Protein AF-A0A1H6HBR8-F1 (afdb_monomer_lite)

Organism: Magnetospirillum fulvum (NCBI:txid1082)

Foldseek 3Di:
DDDDDDDPPPPPDPPPPCQPPLQWDDLDPPDIDGNPPDDPVVSVVVVVVSVVVVVVVVVVVVVVVVVVVVVVVVVVVLQVVQVVCVVVVHWDWDWDWDADPVGIDIAIDIPDVVSVVVDDPDPDVVNVVVVVVVVVVVVVVVVVVCVVVVD

Structure (mmCIF, N/CA/C/O backbone):
data_AF-A0A1H6HBR8-F1
#
_entry.id   AF-A0A1H6HBR8-F1
#
loop_
_atom_site.group_PDB
_atom_site.id
_atom_site.type_symbol
_atom_site.label_atom_id
_atom_site.label_alt_id
_atom_site.label_comp_id
_atom_site.label_asym_id
_atom_site.label_entity_id
_atom_site.label_seq_id
_atom_site.pdbx_PDB_ins_code
_atom_site.Cartn_x
_atom_site.Cartn_y
_atom_site.Cartn_z
_atom_site.occupancy
_atom_site.B_iso_or_equiv
_atom_site.auth_seq_id
_atom_site.auth_comp_id
_atom_site.auth_asym_id
_atom_site.auth_atom_id
_atom_site.pdbx_PDB_model_num
ATOM 1 N N . MET A 1 1 ? 19.773 25.026 75.013 1.00 42.34 1 MET A N 1
ATOM 2 C CA . MET A 1 1 ? 18.355 25.314 74.715 1.00 42.34 1 MET A CA 1
ATOM 3 C C . MET A 1 1 ? 18.250 25.465 73.211 1.00 42.34 1 MET A C 1
ATOM 5 O O . MET A 1 1 ? 18.780 26.422 72.671 1.00 42.34 1 MET A O 1
ATOM 9 N N . THR A 1 2 ? 17.748 24.429 72.545 1.00 41.69 2 THR A N 1
ATOM 10 C CA . THR A 1 2 ? 17.746 24.243 71.087 1.00 41.69 2 THR A CA 1
ATOM 11 C C . THR A 1 2 ? 16.370 24.572 70.521 1.00 41.69 2 THR A C 1
ATOM 13 O O . THR A 1 2 ? 15.406 23.877 70.830 1.00 41.69 2 THR A O 1
ATOM 16 N N . GLU A 1 3 ? 16.299 25.595 69.675 1.00 45.91 3 GLU A N 1
ATOM 17 C CA . GLU A 1 3 ? 15.205 25.799 68.727 1.00 45.91 3 GLU A CA 1
ATOM 18 C C . GLU A 1 3 ? 15.560 25.090 67.418 1.00 45.91 3 GLU A C 1
ATOM 20 O O . GLU A 1 3 ? 16.619 25.333 66.843 1.00 45.91 3 GLU A O 1
ATOM 25 N N . ASN A 1 4 ? 14.683 24.211 66.935 1.00 46.28 4 ASN A N 1
ATOM 26 C CA . ASN A 1 4 ? 14.671 23.833 65.527 1.00 46.28 4 ASN A CA 1
ATOM 27 C C . ASN A 1 4 ? 13.239 23.464 65.126 1.00 46.28 4 ASN A C 1
ATOM 29 O O . ASN A 1 4 ? 12.774 22.346 65.344 1.00 46.28 4 ASN A O 1
ATOM 33 N N . GLY A 1 5 ? 12.517 24.461 64.614 1.00 53.03 5 GLY A N 1
ATOM 34 C CA . GLY A 1 5 ? 11.187 24.305 64.041 1.00 53.03 5 GLY A CA 1
ATOM 35 C C . GLY A 1 5 ? 11.270 23.624 62.679 1.00 53.03 5 GLY A C 1
ATOM 36 O O . GLY A 1 5 ? 11.399 24.288 61.652 1.00 53.03 5 GLY A O 1
ATOM 37 N N . GLY A 1 6 ? 11.181 22.295 62.674 1.00 45.25 6 GLY A N 1
ATOM 38 C CA . GLY A 1 6 ? 10.948 21.505 61.470 1.00 45.25 6 GLY A CA 1
ATOM 39 C C . GLY A 1 6 ? 9.462 21.521 61.120 1.00 45.25 6 GLY A C 1
ATOM 40 O O . GLY A 1 6 ? 8.642 20.995 61.863 1.00 45.25 6 GLY A O 1
ATOM 41 N N . ARG A 1 7 ? 9.108 22.152 59.999 1.00 55.38 7 ARG A N 1
ATOM 42 C CA . ARG A 1 7 ? 7.755 22.121 59.429 1.00 55.38 7 ARG A CA 1
ATOM 43 C C . ARG A 1 7 ? 7.528 20.724 58.854 1.00 55.38 7 ARG A C 1
ATOM 45 O O . ARG A 1 7 ? 8.195 20.352 57.891 1.00 55.38 7 ARG A O 1
ATOM 52 N N . GLU A 1 8 ? 6.616 19.962 59.447 1.00 51.41 8 GLU A N 1
ATOM 53 C CA . GLU A 1 8 ? 6.174 18.679 58.904 1.00 51.41 8 GLU A CA 1
ATOM 54 C C . GLU A 1 8 ? 5.493 18.922 57.552 1.00 51.41 8 GLU A C 1
ATOM 56 O O . GLU A 1 8 ? 4.486 19.626 57.450 1.00 51.41 8 GLU A O 1
ATOM 61 N N . LEU A 1 9 ? 6.087 18.384 56.487 1.00 52.31 9 LEU A N 1
ATOM 62 C CA . LEU A 1 9 ? 5.467 18.339 55.171 1.00 52.31 9 LEU A CA 1
ATOM 63 C C . LEU A 1 9 ? 4.322 17.333 55.253 1.00 52.31 9 LEU A C 1
ATOM 65 O O . LEU A 1 9 ? 4.530 16.124 55.159 1.00 52.31 9 LEU A O 1
ATOM 69 N N . GLN A 1 10 ? 3.115 17.850 55.464 1.00 54.00 10 GLN A N 1
ATOM 70 C CA . GLN A 1 10 ? 1.886 17.085 55.356 1.00 54.00 10 GLN A CA 1
ATOM 71 C C . GLN A 1 10 ? 1.803 16.535 53.932 1.00 54.00 10 GLN A C 1
ATOM 73 O O . GLN A 1 10 ? 1.533 17.260 52.974 1.00 54.00 10 GLN A O 1
ATOM 78 N N . SER A 1 11 ? 2.135 15.252 53.798 1.00 49.25 11 SER A N 1
ATOM 79 C CA . SER A 1 11 ? 2.004 14.513 52.552 1.00 49.25 11 SER A CA 1
ATOM 80 C C . SER A 1 11 ? 0.518 14.452 52.237 1.00 49.25 11 SER A C 1
ATOM 82 O O . SER A 1 11 ? -0.242 13.782 52.930 1.00 49.25 11 SER A O 1
ATOM 84 N N . VAL A 1 12 ? 0.093 15.224 51.241 1.00 53.00 12 VAL A N 1
ATOM 85 C CA . VAL A 1 12 ? -1.252 15.122 50.685 1.00 53.00 12 VAL A CA 1
ATOM 86 C C . VAL A 1 12 ? -1.305 13.769 49.990 1.00 53.00 12 VAL A C 1
ATOM 88 O O . VAL A 1 12 ? -0.741 13.599 48.910 1.00 53.00 12 VAL A O 1
ATOM 91 N N . GLU A 1 13 ? -1.910 12.784 50.652 1.00 50.62 13 GLU A N 1
ATOM 92 C CA . GLU A 1 13 ? -2.279 11.527 50.014 1.00 50.62 13 GLU A CA 1
ATOM 93 C C . GLU A 1 13 ? -3.072 11.860 48.741 1.00 50.62 13 GLU A C 1
ATOM 95 O O . GLU A 1 13 ? -3.994 12.684 48.797 1.00 50.62 13 GLU A O 1
ATOM 100 N N . PRO A 1 14 ? -2.727 11.284 47.577 1.00 49.97 14 PRO A N 1
ATOM 101 C CA . PRO A 1 14 ? -3.565 11.441 46.407 1.00 49.97 14 PRO A CA 1
ATOM 102 C C . PRO A 1 14 ? -4.914 10.819 46.756 1.00 49.97 14 PRO A C 1
ATOM 104 O O . PRO A 1 14 ? -5.003 9.620 47.019 1.00 49.97 14 PRO A O 1
ATOM 107 N N . VAL A 1 15 ? -5.958 11.647 46.787 1.00 44.97 15 VAL A N 1
ATOM 108 C CA . VAL A 1 15 ? -7.340 11.176 46.818 1.00 44.97 15 VAL A CA 1
ATOM 109 C C . VAL A 1 15 ? -7.506 10.312 45.577 1.00 44.97 15 VAL A C 1
ATOM 111 O O . VAL A 1 15 ? -7.677 10.809 44.466 1.00 44.97 15 VAL A O 1
ATOM 114 N N . ALA A 1 16 ? -7.378 9.002 45.761 1.00 46.16 16 ALA A N 1
ATOM 115 C CA . ALA A 1 16 ? -7.800 8.025 44.789 1.00 46.16 16 ALA A CA 1
ATOM 116 C C . ALA A 1 16 ? -9.320 8.148 44.734 1.00 46.16 16 ALA A C 1
ATOM 118 O O . ALA A 1 16 ? -10.036 7.557 45.540 1.00 46.16 16 ALA A O 1
ATOM 119 N N . THR A 1 17 ? -9.812 8.986 43.825 1.00 48.44 17 THR A N 1
ATOM 120 C CA . THR A 1 17 ? -11.217 9.003 43.443 1.00 48.44 17 THR A CA 1
ATOM 121 C C . THR A 1 17 ? -11.482 7.639 42.822 1.00 48.44 17 THR A C 1
ATOM 123 O O . THR A 1 17 ? -11.174 7.388 41.659 1.00 48.44 17 THR A O 1
ATOM 126 N N . THR A 1 18 ? -11.942 6.704 43.646 1.00 53.31 18 THR A N 1
ATOM 127 C CA . THR A 1 18 ? -12.271 5.338 43.260 1.00 53.31 18 THR A CA 1
ATOM 128 C C . THR A 1 18 ? -13.531 5.376 42.408 1.00 53.31 18 THR A C 1
ATOM 130 O O . THR A 1 18 ? -14.643 5.149 42.879 1.00 53.31 18 THR A O 1
ATOM 133 N N . VAL A 1 19 ? -13.360 5.694 41.124 1.00 52.88 19 VAL A N 1
ATOM 134 C CA . VAL A 1 19 ? -14.398 5.462 40.122 1.00 52.88 19 VAL A CA 1
ATOM 135 C C . VAL A 1 19 ? -14.703 3.957 40.149 1.00 52.88 19 VAL A C 1
ATOM 137 O O . VAL A 1 19 ? -13.780 3.150 40.003 1.00 52.88 19 VAL A O 1
ATOM 140 N N . PRO A 1 20 ? -15.962 3.541 40.380 1.00 55.62 20 PRO A N 1
ATOM 141 C CA . PRO A 1 20 ? -16.329 2.131 40.374 1.00 55.62 20 PRO A CA 1
ATOM 142 C C . PRO A 1 20 ? -15.947 1.498 39.032 1.00 55.62 20 PRO A C 1
ATOM 144 O O . PRO A 1 20 ? -16.272 2.051 37.982 1.00 55.62 20 PRO A O 1
ATOM 147 N N . ALA A 1 21 ? -15.300 0.330 39.053 1.00 56.41 21 ALA A N 1
ATOM 148 C CA . ALA A 1 21 ? -14.774 -0.340 37.856 1.00 56.41 21 ALA A CA 1
ATOM 149 C C . ALA A 1 21 ? -15.824 -0.572 36.747 1.00 56.41 21 ALA A C 1
ATOM 151 O O . ALA A 1 21 ? -15.480 -0.654 35.573 1.00 56.41 21 ALA A O 1
ATOM 152 N N . GLU A 1 22 ? -17.116 -0.623 37.087 1.00 58.53 22 GLU A N 1
ATOM 153 C CA . GLU A 1 22 ? -18.208 -0.760 36.112 1.00 58.53 22 GLU A CA 1
ATOM 154 C C . GLU A 1 22 ? -18.443 0.492 35.246 1.00 58.53 22 GLU A C 1
ATOM 156 O O . GLU A 1 22 ? -19.025 0.394 34.154 1.00 58.53 22 GLU A O 1
ATOM 161 N N . ARG A 1 23 ? -17.982 1.658 35.718 1.00 57.41 23 ARG A N 1
ATOM 162 C CA . ARG A 1 23 ? -18.142 2.980 35.091 1.00 57.41 23 ARG A CA 1
ATOM 163 C C . ARG A 1 23 ? -16.825 3.599 34.623 1.00 57.41 23 ARG A C 1
ATOM 165 O O . ARG A 1 23 ? -16.825 4.740 34.184 1.00 57.41 23 ARG A O 1
ATOM 172 N N . ALA A 1 24 ? -15.732 2.846 34.655 1.00 59.06 24 ALA A N 1
ATOM 173 C CA . ALA A 1 24 ? -14.487 3.224 34.003 1.00 59.06 24 ALA A CA 1
ATOM 174 C C . ALA A 1 24 ? -14.378 2.481 32.664 1.00 59.06 24 ALA A C 1
ATOM 176 O O . ALA A 1 24 ? -14.486 1.254 32.621 1.00 59.06 24 ALA A O 1
ATOM 177 N N . LEU A 1 25 ? -14.177 3.209 31.564 1.00 70.31 25 LEU A N 1
ATOM 178 C CA . LEU A 1 25 ? -13.840 2.616 30.269 1.00 70.31 25 LEU A CA 1
ATOM 179 C C . LEU A 1 25 ? -12.389 2.941 29.928 1.00 70.31 25 LEU A C 1
ATOM 181 O O . LEU A 1 25 ? -12.045 4.090 29.668 1.00 70.31 25 LEU A O 1
ATOM 185 N N . SER A 1 26 ? -11.536 1.925 29.913 1.00 67.69 26 SER A N 1
ATOM 186 C CA . SER A 1 26 ? -10.149 2.072 29.476 1.00 67.69 26 SER A CA 1
ATOM 187 C C . SER A 1 26 ? -10.093 2.259 27.960 1.00 67.69 26 SER A C 1
ATOM 189 O O . SER A 1 26 ? -10.495 1.366 27.215 1.00 67.69 26 SER A O 1
ATOM 191 N N . LEU A 1 27 ? -9.597 3.417 27.519 1.00 67.38 27 LEU A N 1
ATOM 192 C CA . LEU A 1 27 ? -9.400 3.759 26.106 1.00 67.38 27 LEU A CA 1
ATOM 193 C C . LEU A 1 27 ? -8.024 3.288 25.612 1.00 67.38 27 LEU A C 1
ATOM 195 O O . LEU A 1 27 ? -7.867 2.901 24.457 1.00 67.38 27 LEU A O 1
ATOM 199 N N . THR A 1 28 ? -7.018 3.305 26.496 1.00 62.34 28 THR A N 1
ATOM 200 C CA . THR A 1 28 ? -5.662 2.786 26.252 1.00 62.34 28 THR A CA 1
ATOM 201 C C . THR A 1 28 ? -5.066 2.195 27.539 1.00 62.34 28 THR A C 1
ATOM 203 O O . THR A 1 28 ? -5.736 2.130 28.568 1.00 62.34 28 THR A O 1
ATOM 206 N N . GLN A 1 29 ? -3.796 1.769 27.506 1.00 62.19 29 GLN A N 1
ATOM 207 C CA . GLN A 1 29 ? -3.095 1.176 28.654 1.00 62.19 29 GLN A CA 1
ATOM 208 C C . GLN A 1 29 ? -2.911 2.148 29.839 1.00 62.19 29 GLN A C 1
ATOM 210 O O . GLN A 1 29 ? -2.683 1.694 30.958 1.00 62.19 29 GLN A O 1
ATOM 215 N N . THR A 1 30 ? -3.050 3.459 29.608 1.00 62.44 30 THR A N 1
ATOM 216 C CA . THR A 1 30 ? -2.845 4.507 30.627 1.00 62.44 30 THR A CA 1
ATOM 217 C C . THR A 1 30 ? -4.016 5.488 30.726 1.00 62.44 30 THR A C 1
ATOM 219 O O . THR A 1 30 ? -4.013 6.337 31.610 1.00 62.44 30 THR A O 1
ATOM 222 N N . ASP A 1 31 ? -5.014 5.390 29.843 1.00 71.81 31 ASP A N 1
ATOM 223 C CA . ASP A 1 31 ? -6.079 6.389 29.728 1.00 71.81 31 ASP A CA 1
ATOM 224 C C . ASP A 1 31 ? -7.451 5.760 30.002 1.00 71.81 31 ASP A C 1
ATOM 226 O O . ASP A 1 31 ? -7.848 4.785 29.351 1.00 71.81 31 ASP A O 1
ATOM 230 N N . SER A 1 32 ? -8.161 6.297 30.994 1.00 67.75 32 SER A N 1
ATOM 231 C CA . SER A 1 32 ? -9.466 5.805 31.444 1.00 67.75 32 SER A CA 1
ATOM 232 C C . SER A 1 32 ? -10.502 6.916 31.383 1.00 67.75 32 SER A C 1
ATOM 234 O O . SER A 1 32 ? -10.343 7.955 32.022 1.00 67.75 32 SER A O 1
ATOM 236 N N . LEU A 1 33 ? -11.586 6.666 30.657 1.00 72.69 33 LEU A N 1
ATOM 237 C CA . LEU A 1 33 ? -12.738 7.546 30.612 1.00 72.69 33 LEU A CA 1
ATOM 238 C C . LEU A 1 33 ? -13.657 7.238 31.795 1.00 72.69 33 LEU A C 1
ATOM 240 O O . LEU A 1 33 ? -14.174 6.123 31.916 1.00 72.69 33 LEU A O 1
ATOM 244 N N . ASP A 1 34 ? -13.855 8.231 32.656 1.00 75.31 34 ASP A N 1
ATOM 245 C CA . ASP A 1 34 ? -14.869 8.179 33.702 1.00 75.31 34 ASP A CA 1
ATOM 246 C C . ASP A 1 34 ? -16.254 8.399 33.079 1.00 75.31 34 ASP A C 1
ATOM 248 O O . ASP A 1 34 ? -16.507 9.406 32.419 1.00 75.31 34 ASP A O 1
ATOM 252 N N . LEU A 1 35 ? -17.144 7.427 33.266 1.00 75.00 35 LEU A N 1
ATOM 253 C CA . LEU A 1 35 ? -18.527 7.465 32.796 1.00 75.00 35 LEU A CA 1
ATOM 254 C C . LEU A 1 35 ? -19.500 7.883 33.911 1.00 75.00 35 LEU A C 1
ATOM 256 O O . LEU A 1 35 ? -20.719 7.758 33.753 1.00 75.00 35 LEU A O 1
ATOM 260 N N . SER A 1 36 ? -18.991 8.342 35.059 1.00 69.88 36 SER A N 1
ATOM 261 C CA . SER A 1 36 ? -19.808 8.864 36.147 1.00 69.88 36 SER A CA 1
ATOM 262 C C . SER A 1 36 ? -20.557 10.131 35.691 1.00 69.88 36 SER A C 1
ATOM 264 O O . SER A 1 36 ? -19.973 11.121 35.266 1.00 69.88 36 SER A O 1
ATOM 266 N N . GLY A 1 37 ? -21.895 10.070 35.695 1.00 69.94 37 GLY A N 1
ATOM 267 C CA . GLY A 1 37 ? -22.771 11.154 35.220 1.00 69.94 37 GLY A CA 1
ATOM 268 C C . GLY A 1 37 ? -23.541 10.865 33.924 1.00 69.94 37 GLY A C 1
ATOM 269 O O . GLY A 1 37 ? -24.384 11.672 33.541 1.00 69.94 37 GLY A O 1
ATOM 270 N N . LEU A 1 38 ? -23.307 9.718 33.279 1.00 74.56 38 LEU A N 1
ATOM 271 C CA . LEU A 1 38 ? -24.060 9.268 32.102 1.00 74.56 38 LEU A CA 1
ATOM 272 C C . LEU A 1 38 ? -25.203 8.311 32.477 1.00 74.56 38 LEU A C 1
ATOM 274 O O . LEU A 1 38 ? -25.131 7.613 33.490 1.00 74.56 38 LEU A O 1
ATOM 278 N N . SER A 1 39 ? -26.255 8.265 31.652 1.00 78.56 39 SER A N 1
ATOM 279 C CA . SER A 1 39 ? -27.330 7.274 31.801 1.00 78.56 39 SER A CA 1
ATOM 280 C C . SER A 1 39 ? -26.855 5.875 31.391 1.00 78.56 39 SER A C 1
ATOM 282 O O . SER A 1 39 ? -25.945 5.731 30.572 1.00 78.56 39 SER A O 1
ATOM 284 N N . ASP A 1 40 ? -27.488 4.822 31.914 1.00 76.88 40 ASP A N 1
ATOM 285 C CA . ASP A 1 40 ? -27.102 3.435 31.602 1.00 76.88 40 ASP A CA 1
ATOM 286 C C . ASP A 1 40 ? -27.192 3.125 30.092 1.00 76.88 40 ASP A C 1
ATOM 288 O O . ASP A 1 40 ? -26.377 2.375 29.548 1.00 76.88 40 ASP A O 1
ATOM 292 N N . GLU A 1 41 ? -28.123 3.774 29.385 1.00 80.19 41 GLU A N 1
ATOM 293 C CA . GLU A 1 41 ? -28.242 3.701 27.926 1.00 80.19 41 GLU A CA 1
ATOM 294 C C . GLU A 1 41 ? -27.007 4.298 27.227 1.00 80.19 41 GLU A C 1
ATOM 296 O O . GLU A 1 41 ? -26.411 3.652 26.362 1.00 80.19 41 GLU A O 1
ATOM 301 N N . GLN A 1 42 ? -26.553 5.484 27.647 1.00 79.50 42 GLN A N 1
ATOM 302 C CA . GLN A 1 42 ? -25.363 6.146 27.098 1.00 79.50 42 GLN A CA 1
ATOM 303 C C . GLN A 1 42 ? -24.085 5.353 27.382 1.00 79.50 42 GLN A C 1
ATOM 305 O O . GLN A 1 42 ? -23.235 5.210 26.504 1.00 79.50 42 GLN A O 1
ATOM 310 N N . VAL A 1 43 ? -23.969 4.779 28.582 1.00 78.38 43 VAL A N 1
ATOM 311 C CA . VAL A 1 43 ? -22.851 3.899 28.950 1.00 78.38 43 VAL A CA 1
ATOM 312 C C . VAL A 1 43 ? -22.806 2.677 28.033 1.00 78.38 43 VAL A C 1
ATOM 314 O O . VAL A 1 43 ? -21.736 2.313 27.541 1.00 78.38 43 VAL A O 1
ATOM 317 N N . SER A 1 44 ? -23.958 2.055 27.765 1.00 79.50 44 SER A N 1
ATOM 318 C CA . SER A 1 44 ? -24.037 0.895 26.872 1.00 79.50 44 SER A CA 1
ATOM 319 C C . SER A 1 44 ? -23.661 1.244 25.426 1.00 79.50 44 SER A C 1
ATOM 321 O O . SER A 1 44 ? -22.931 0.487 24.780 1.00 79.50 44 SER A O 1
ATOM 323 N N . LEU A 1 45 ? -24.077 2.421 24.944 1.00 84.38 45 LEU A N 1
ATOM 324 C CA . LEU A 1 45 ? -23.762 2.914 23.607 1.00 84.38 45 LEU A CA 1
ATOM 325 C C . LEU A 1 45 ? -22.264 3.186 23.446 1.00 84.38 45 LEU A C 1
ATOM 327 O O . LEU A 1 45 ? -21.667 2.723 22.478 1.00 84.38 45 LEU A O 1
ATOM 331 N N . ILE A 1 46 ? -21.644 3.877 24.407 1.00 82.94 46 ILE A N 1
ATOM 332 C CA . ILE A 1 46 ? -20.207 4.186 24.377 1.00 82.94 46 ILE A CA 1
ATOM 333 C C . ILE A 1 46 ? -19.382 2.899 24.429 1.00 82.94 46 ILE A C 1
ATOM 335 O O . ILE A 1 46 ? -18.443 2.742 23.651 1.00 82.94 46 ILE A O 1
ATOM 339 N N . LYS A 1 47 ? -19.754 1.941 25.289 1.00 82.69 47 LYS A N 1
ATOM 340 C CA . LYS A 1 47 ? -19.088 0.629 25.355 1.00 82.69 47 LYS A CA 1
ATOM 341 C C . LYS A 1 47 ? -19.176 -0.113 24.021 1.00 82.69 47 LYS A C 1
ATOM 343 O O . LYS A 1 47 ? -18.173 -0.651 23.557 1.00 82.69 47 LYS A O 1
ATOM 348 N N . ARG A 1 48 ? -20.352 -0.108 23.386 1.00 84.88 48 ARG A N 1
ATOM 349 C CA . ARG A 1 48 ? -20.558 -0.729 22.073 1.00 84.88 48 ARG A CA 1
ATOM 350 C C . ARG A 1 48 ? -19.741 -0.039 20.984 1.00 84.88 48 ARG A C 1
ATOM 352 O O . ARG A 1 48 ? -19.022 -0.710 20.258 1.00 84.88 48 ARG A O 1
ATOM 359 N N . GLN A 1 49 ? -19.786 1.287 20.913 1.00 84.31 49 GLN A N 1
ATOM 360 C CA . GLN A 1 49 ? -19.054 2.058 19.911 1.00 84.31 49 GLN A CA 1
ATOM 361 C C . GLN A 1 49 ? -17.535 1.934 20.079 1.00 84.31 49 GLN A C 1
ATOM 363 O O . GLN A 1 49 ? -16.810 1.868 19.090 1.00 84.31 49 GLN A O 1
ATOM 368 N N . HIS A 1 50 ? -17.048 1.850 21.317 1.00 83.94 50 HIS A N 1
ATOM 369 C CA . HIS A 1 50 ? -15.646 1.567 21.604 1.00 83.94 50 HIS A CA 1
ATOM 370 C C . HIS A 1 50 ? -15.245 0.163 21.134 1.00 83.94 50 HIS A C 1
ATOM 372 O O . HIS A 1 50 ? -14.217 0.007 20.478 1.00 83.94 50 HIS A O 1
ATOM 378 N N . ALA A 1 51 ? -16.068 -0.853 21.412 1.00 81.62 51 ALA A N 1
ATOM 379 C CA . ALA A 1 51 ? -15.829 -2.210 20.928 1.00 81.62 51 ALA A CA 1
ATOM 380 C C . ALA A 1 51 ? -15.819 -2.271 19.390 1.00 81.62 51 ALA A C 1
ATOM 382 O O . ALA A 1 51 ? -14.877 -2.809 18.808 1.00 81.62 51 ALA A O 1
ATOM 383 N N . ASP A 1 52 ? -16.801 -1.650 18.732 1.00 85.69 52 ASP A N 1
ATOM 384 C CA . ASP A 1 52 ? -16.887 -1.575 17.270 1.00 85.69 52 ASP A CA 1
ATOM 385 C C . ASP A 1 52 ? -15.679 -0.827 16.676 1.00 85.69 52 ASP A C 1
ATOM 387 O O . ASP A 1 52 ? -15.073 -1.276 15.700 1.00 85.69 52 ASP A O 1
ATOM 391 N N . GLY A 1 53 ? -15.264 0.275 17.307 1.00 84.56 53 GLY A N 1
ATOM 392 C CA . GLY A 1 53 ? -14.064 1.026 16.945 1.00 84.56 53 GLY A CA 1
ATOM 393 C C . GLY A 1 53 ? -12.800 0.170 17.035 1.00 84.56 53 GLY A C 1
ATOM 394 O O . GLY A 1 53 ? -12.043 0.086 16.068 1.00 84.56 53 GLY A O 1
ATOM 395 N N . MET A 1 54 ? -12.609 -0.547 18.143 1.00 82.94 54 MET A N 1
ATOM 396 C CA . MET A 1 54 ? -11.468 -1.446 18.335 1.00 82.94 54 MET A CA 1
ATOM 397 C C . MET A 1 54 ? -11.440 -2.597 17.327 1.00 82.94 54 MET A C 1
ATOM 399 O O . MET A 1 54 ? -10.362 -2.978 16.864 1.00 82.94 54 MET A O 1
ATOM 403 N N . VAL A 1 55 ? -12.601 -3.145 16.963 1.00 85.69 55 VAL A N 1
ATOM 404 C CA . VAL A 1 55 ? -12.706 -4.161 15.907 1.00 85.69 55 VAL A CA 1
ATOM 405 C C . VAL A 1 55 ? -12.335 -3.559 14.553 1.00 85.69 55 VAL A C 1
ATOM 407 O O . VAL A 1 55 ? -11.532 -4.144 13.829 1.00 85.69 55 VAL A O 1
ATOM 410 N N . SER A 1 56 ? -12.837 -2.365 14.225 1.00 85.81 56 SER A N 1
ATOM 411 C CA . SER A 1 56 ? -12.529 -1.701 12.951 1.00 85.81 56 SER A CA 1
ATOM 412 C C . SER A 1 56 ? -11.035 -1.398 12.788 1.00 85.81 56 SER A C 1
ATOM 414 O O . SER A 1 56 ? -10.475 -1.616 11.714 1.00 85.81 56 SER A O 1
ATOM 416 N N . ILE A 1 57 ? -10.361 -0.984 13.868 1.00 84.38 57 ILE A N 1
ATOM 417 C CA . ILE A 1 57 ? -8.916 -0.728 13.882 1.00 84.38 57 ILE A CA 1
ATOM 418 C C . ILE A 1 57 ? -8.144 -2.022 13.619 1.00 84.38 57 ILE A C 1
ATOM 420 O O . ILE A 1 57 ? -7.216 -2.030 12.811 1.00 84.38 57 ILE A O 1
ATOM 424 N N . GLN A 1 58 ? -8.538 -3.128 14.254 1.00 82.88 58 GLN A N 1
ATOM 425 C CA . GLN A 1 58 ? -7.903 -4.431 14.044 1.00 82.88 58 GLN A CA 1
ATOM 426 C C . GLN A 1 58 ? -8.093 -4.944 12.616 1.00 82.88 58 GLN A C 1
ATOM 428 O O . GLN A 1 58 ? -7.130 -5.413 12.010 1.00 82.88 58 GLN A O 1
ATOM 433 N N . VAL A 1 59 ? -9.299 -4.814 12.056 1.00 88.19 59 VAL A N 1
ATOM 434 C CA . VAL A 1 59 ? -9.575 -5.175 10.658 1.00 88.19 59 VAL A CA 1
ATOM 435 C C . VAL A 1 59 ? -8.706 -4.342 9.721 1.00 88.19 59 VAL A C 1
ATOM 437 O O . VAL A 1 59 ? -8.007 -4.903 8.882 1.00 88.19 59 VAL A O 1
ATOM 440 N N . LYS A 1 60 ? -8.654 -3.019 9.919 1.00 84.56 60 LYS A N 1
ATOM 441 C CA . LYS A 1 60 ? -7.818 -2.134 9.101 1.00 84.56 60 LYS A CA 1
ATOM 442 C C . LYS A 1 60 ? -6.333 -2.479 9.214 1.00 84.56 60 LYS A C 1
ATOM 444 O O . LYS A 1 60 ? -5.626 -2.477 8.211 1.00 84.56 60 LYS A O 1
ATOM 449 N N . ALA A 1 61 ? -5.853 -2.803 10.412 1.00 79.88 61 ALA A N 1
ATOM 450 C CA . ALA A 1 61 ? -4.477 -3.239 10.626 1.00 79.88 61 ALA A CA 1
ATOM 451 C C . ALA A 1 61 ? -4.171 -4.565 9.912 1.00 79.88 61 ALA A C 1
ATOM 453 O O . ALA A 1 61 ? -3.099 -4.709 9.321 1.00 79.88 61 ALA A O 1
ATOM 454 N N . ALA A 1 62 ? -5.108 -5.517 9.926 1.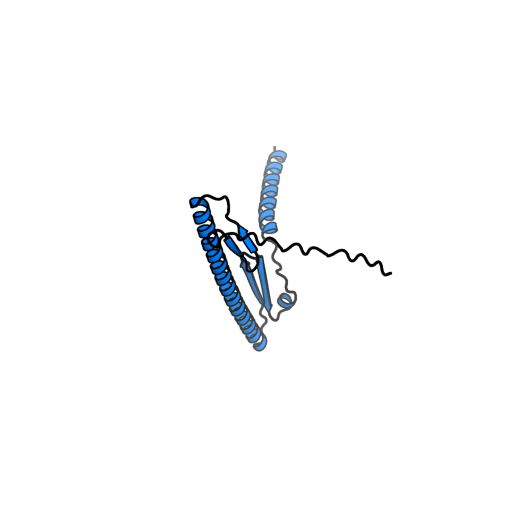00 82.44 62 ALA A N 1
ATOM 455 C CA . ALA A 1 62 ? -4.975 -6.780 9.208 1.00 82.44 62 ALA A CA 1
ATOM 456 C C . ALA A 1 62 ? -4.956 -6.572 7.686 1.00 82.44 62 ALA A C 1
ATOM 458 O O . ALA A 1 62 ? -4.069 -7.106 7.024 1.00 82.44 62 ALA A O 1
ATOM 459 N N . GLU A 1 63 ? -5.865 -5.752 7.148 1.00 83.12 63 GLU A N 1
ATOM 460 C CA . GLU A 1 63 ? -5.878 -5.353 5.732 1.00 83.12 63 GLU A CA 1
ATOM 461 C C . GLU A 1 63 ? -4.536 -4.743 5.316 1.00 83.12 63 GLU A C 1
ATOM 463 O O . GLU A 1 63 ? -3.904 -5.226 4.383 1.00 83.12 63 GLU A O 1
ATOM 468 N N . MET A 1 64 ? -4.040 -3.752 6.064 1.00 80.56 64 MET A N 1
ATOM 469 C CA . MET A 1 64 ? -2.755 -3.112 5.760 1.00 80.56 64 MET A CA 1
ATOM 470 C C . MET A 1 64 ? -1.590 -4.104 5.793 1.00 80.56 64 MET A C 1
ATOM 472 O O . MET A 1 64 ? -0.682 -4.024 4.969 1.00 80.56 64 MET A O 1
ATOM 476 N N . LYS A 1 65 ? -1.591 -5.055 6.734 1.00 81.94 65 LYS A N 1
ATOM 477 C CA . LYS A 1 65 ? -0.546 -6.082 6.806 1.00 81.94 65 LYS A CA 1
ATOM 478 C C . LYS A 1 65 ? -0.578 -7.009 5.590 1.00 81.94 65 LYS A C 1
ATOM 480 O O . LYS A 1 65 ? 0.484 -7.382 5.089 1.00 81.94 65 LYS A O 1
ATOM 485 N N . LEU A 1 66 ? -1.770 -7.378 5.123 1.00 83.06 66 LEU A N 1
ATOM 486 C CA . LEU A 1 66 ? -1.939 -8.160 3.899 1.00 83.06 66 LEU A CA 1
ATOM 487 C C . LEU A 1 66 ? -1.456 -7.373 2.676 1.00 83.06 66 LEU A C 1
ATOM 489 O O . LEU A 1 66 ? -0.690 -7.920 1.886 1.00 83.06 66 LEU A O 1
ATOM 493 N N . ASP A 1 67 ? -1.818 -6.094 2.568 1.00 81.69 67 ASP A N 1
ATOM 494 C CA . ASP A 1 67 ? -1.392 -5.218 1.471 1.00 81.69 67 ASP A CA 1
ATOM 495 C C . ASP A 1 67 ? 0.136 -5.078 1.415 1.00 81.69 67 ASP A C 1
ATOM 497 O O . ASP A 1 67 ? 0.735 -5.220 0.349 1.00 81.69 67 ASP A O 1
ATOM 501 N N . VAL A 1 68 ? 0.790 -4.879 2.566 1.00 82.19 68 VAL A N 1
ATOM 502 C CA . VAL A 1 68 ? 2.259 -4.824 2.662 1.00 82.19 68 VAL A CA 1
ATOM 503 C C . VAL A 1 68 ? 2.889 -6.144 2.225 1.00 82.19 68 VAL A C 1
ATOM 505 O O . VAL A 1 68 ? 3.848 -6.138 1.457 1.00 82.19 68 VAL A O 1
ATOM 508 N N . SER A 1 69 ? 2.343 -7.280 2.669 1.00 84.25 69 SER A N 1
ATOM 509 C CA . SER A 1 69 ? 2.851 -8.596 2.269 1.00 84.25 69 SER A CA 1
ATOM 510 C C . SER A 1 69 ? 2.676 -8.854 0.770 1.00 84.25 69 SER A C 1
ATOM 512 O O . SER A 1 69 ? 3.545 -9.464 0.149 1.00 84.25 69 SER A O 1
ATOM 514 N N . ALA A 1 70 ? 1.561 -8.413 0.185 1.00 82.62 70 ALA A N 1
ATOM 515 C CA . ALA A 1 70 ? 1.306 -8.544 -1.243 1.00 82.62 70 ALA A CA 1
ATOM 516 C C . ALA A 1 70 ? 2.242 -7.645 -2.063 1.00 82.62 70 ALA A C 1
ATOM 518 O O . ALA A 1 70 ? 2.780 -8.081 -3.083 1.00 82.62 70 ALA A O 1
ATOM 519 N N . LEU A 1 71 ? 2.474 -6.413 -1.600 1.00 83.81 71 LEU A N 1
ATOM 520 C CA . LEU A 1 71 ? 3.420 -5.491 -2.217 1.00 83.81 71 LEU A CA 1
ATOM 521 C C . LEU A 1 71 ? 4.846 -6.055 -2.177 1.00 83.81 71 LEU A C 1
ATOM 523 O O . LEU A 1 71 ? 5.510 -6.073 -3.207 1.00 83.81 71 LEU A O 1
ATOM 527 N N . ASP A 1 72 ? 5.298 -6.576 -1.037 1.00 86.81 72 ASP A N 1
ATOM 528 C CA . ASP A 1 72 ? 6.631 -7.178 -0.891 1.00 86.81 72 ASP A CA 1
ATOM 529 C C . ASP A 1 72 ? 6.848 -8.369 -1.846 1.00 86.81 72 ASP A C 1
ATOM 531 O O . ASP A 1 72 ? 7.855 -8.451 -2.559 1.00 86.81 72 ASP A O 1
ATOM 535 N N . ALA A 1 73 ? 5.846 -9.247 -1.958 1.00 87.75 73 ALA A N 1
ATOM 536 C CA . ALA A 1 73 ? 5.869 -10.350 -2.916 1.00 87.75 73 ALA A CA 1
ATOM 537 C C . ALA A 1 73 ? 5.942 -9.855 -4.374 1.00 87.75 73 ALA A C 1
ATOM 539 O O . ALA A 1 73 ? 6.698 -10.405 -5.183 1.00 87.75 73 ALA A O 1
ATOM 540 N N . ALA A 1 74 ? 5.202 -8.794 -4.716 1.00 85.81 74 ALA A N 1
ATOM 541 C CA . ALA A 1 74 ? 5.263 -8.182 -6.041 1.00 85.81 74 ALA A CA 1
ATOM 542 C C . ALA A 1 74 ? 6.654 -7.591 -6.330 1.00 85.81 74 ALA A C 1
ATOM 544 O O . ALA A 1 74 ? 7.212 -7.825 -7.403 1.00 85.81 74 ALA A O 1
ATOM 545 N N . LEU A 1 75 ? 7.252 -6.892 -5.361 1.00 87.69 75 LEU A N 1
ATOM 546 C CA . LEU A 1 75 ? 8.590 -6.306 -5.482 1.00 87.69 75 LEU A CA 1
ATOM 547 C C . LEU A 1 75 ? 9.683 -7.362 -5.644 1.00 87.69 75 LEU A C 1
ATOM 549 O O . LEU A 1 75 ? 10.584 -7.192 -6.471 1.00 87.69 75 LEU A O 1
ATOM 553 N N . THR A 1 76 ? 9.578 -8.475 -4.918 1.00 90.50 76 THR A N 1
ATOM 554 C CA . THR A 1 76 ? 10.486 -9.616 -5.078 1.00 90.50 76 THR A CA 1
ATOM 555 C C . THR A 1 76 ? 10.366 -10.192 -6.487 1.00 90.50 76 THR A C 1
ATOM 557 O O . THR A 1 76 ? 11.372 -10.356 -7.175 1.00 90.50 76 THR A O 1
ATOM 560 N N . SER A 1 77 ? 9.140 -10.393 -6.986 1.00 88.94 77 SER A N 1
ATOM 561 C CA . SER A 1 77 ? 8.924 -10.885 -8.352 1.00 88.94 77 SER A CA 1
ATOM 562 C C . SER A 1 77 ? 9.504 -9.947 -9.416 1.00 88.94 77 SER A C 1
ATOM 564 O O . SER A 1 77 ? 10.152 -10.400 -10.361 1.00 88.94 77 SER A O 1
ATOM 566 N N . PHE A 1 78 ? 9.318 -8.634 -9.266 1.00 89.56 78 PHE A N 1
ATOM 567 C CA . PHE A 1 78 ? 9.880 -7.642 -10.186 1.00 89.56 78 PHE A CA 1
ATOM 568 C C . PHE A 1 78 ? 11.409 -7.635 -10.165 1.00 89.56 78 PHE A C 1
ATOM 570 O O . PHE A 1 78 ? 12.047 -7.524 -11.217 1.00 89.56 78 PHE A O 1
ATOM 577 N N . THR A 1 79 ? 12.001 -7.801 -8.985 1.00 88.38 79 THR A N 1
ATOM 578 C CA . THR A 1 79 ? 13.453 -7.911 -8.818 1.00 88.38 79 THR A CA 1
ATOM 579 C C . THR A 1 79 ? 13.985 -9.168 -9.498 1.00 88.38 79 THR A C 1
ATOM 581 O O . THR A 1 79 ? 14.921 -9.074 -10.289 1.00 88.38 79 THR A O 1
ATOM 584 N N . ASP A 1 80 ? 13.341 -10.318 -9.299 1.00 90.56 80 ASP A N 1
ATOM 585 C CA . ASP A 1 80 ? 13.726 -11.583 -9.932 1.00 90.56 80 ASP A CA 1
ATOM 586 C C . ASP A 1 80 ? 13.631 -11.524 -11.459 1.00 90.56 80 ASP A C 1
ATOM 588 O O . ASP A 1 80 ? 14.522 -11.992 -12.171 1.00 90.56 80 ASP A O 1
ATOM 592 N N . GLN A 1 81 ? 12.558 -10.932 -11.988 1.00 87.88 81 GLN A N 1
ATOM 593 C CA . GLN A 1 81 ? 12.385 -10.743 -13.429 1.00 87.88 81 GLN A CA 1
ATOM 594 C C . GLN A 1 81 ? 13.455 -9.811 -14.003 1.00 87.88 81 GLN A C 1
ATOM 596 O O . GLN A 1 81 ? 14.025 -10.098 -15.056 1.00 87.88 81 GLN A O 1
ATOM 601 N N . THR A 1 82 ? 13.776 -8.733 -13.289 1.00 87.62 82 THR A N 1
ATOM 602 C CA . THR A 1 82 ? 14.835 -7.796 -13.681 1.00 87.62 82 THR A CA 1
ATOM 603 C C . THR A 1 82 ? 16.209 -8.461 -13.633 1.00 87.62 82 THR A C 1
ATOM 605 O O . THR A 1 82 ? 17.005 -8.292 -14.555 1.00 87.62 82 THR A O 1
ATOM 608 N N . ALA A 1 83 ? 16.483 -9.270 -12.608 1.00 87.44 83 ALA A N 1
ATOM 609 C CA . ALA A 1 83 ? 17.725 -10.021 -12.482 1.00 87.44 83 ALA A CA 1
ATOM 610 C C . ALA A 1 83 ? 17.886 -11.028 -13.630 1.00 87.44 83 ALA A C 1
ATOM 612 O O . ALA A 1 83 ? 18.941 -11.068 -14.260 1.00 87.44 83 ALA A O 1
ATOM 613 N N . LYS A 1 84 ? 16.829 -11.780 -13.967 1.00 89.06 84 LYS A N 1
ATOM 614 C CA . LYS A 1 84 ? 16.820 -12.702 -15.117 1.00 89.06 84 LYS A CA 1
ATOM 615 C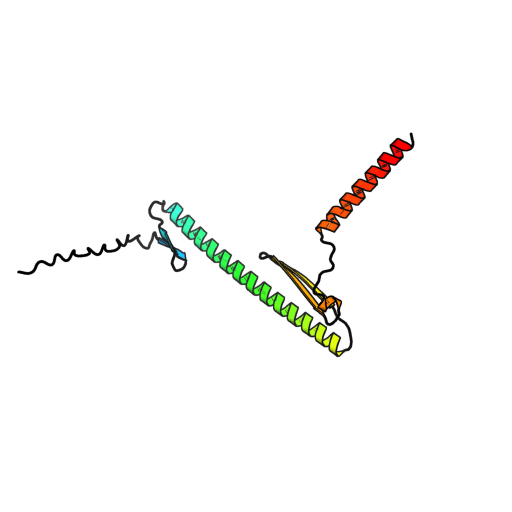 C . LYS A 1 84 ? 17.043 -11.974 -16.440 1.00 89.06 84 LYS A C 1
ATOM 617 O O . LYS A 1 84 ? 17.845 -12.429 -17.250 1.00 89.06 84 LYS A O 1
ATOM 622 N N . ALA A 1 85 ? 16.378 -10.836 -16.647 1.00 84.88 85 ALA A N 1
ATOM 623 C CA . ALA A 1 85 ? 16.587 -10.011 -17.834 1.00 84.88 85 ALA A CA 1
ATOM 624 C C . ALA A 1 85 ? 18.044 -9.535 -17.925 1.00 84.88 85 ALA A C 1
ATOM 626 O O . ALA A 1 85 ? 18.673 -9.685 -18.968 1.00 84.88 85 ALA A O 1
ATOM 627 N N . SER A 1 86 ? 18.612 -9.065 -16.813 1.00 86.19 86 SER A N 1
ATOM 628 C CA . SER A 1 86 ? 20.006 -8.625 -16.759 1.00 86.19 86 SER A CA 1
ATOM 629 C C . SER A 1 86 ? 20.999 -9.758 -17.020 1.00 86.19 86 SER A C 1
ATOM 631 O O . SER A 1 86 ? 21.986 -9.546 -17.719 1.00 86.19 86 SER A O 1
ATOM 633 N N . GLN A 1 87 ? 20.745 -10.962 -16.498 1.00 87.81 87 GLN A N 1
ATOM 634 C CA . GLN A 1 87 ? 21.568 -12.150 -16.759 1.00 87.81 87 GLN A CA 1
ATOM 635 C C . GLN A 1 87 ? 21.505 -12.583 -18.227 1.00 87.81 87 GLN A C 1
ATOM 637 O O . GLN A 1 87 ? 22.503 -13.037 -18.777 1.00 87.81 87 GLN A O 1
ATOM 642 N N . ALA A 1 88 ? 20.356 -12.397 -18.878 1.00 88.44 88 ALA A N 1
ATOM 643 C CA . ALA A 1 88 ? 20.183 -12.634 -20.308 1.00 88.44 88 ALA A CA 1
ATOM 644 C C . ALA A 1 88 ? 20.792 -11.523 -21.193 1.00 88.44 88 ALA A C 1
ATOM 646 O O . ALA A 1 88 ? 20.643 -11.569 -22.412 1.00 88.44 88 ALA A O 1
ATOM 647 N N . GLY A 1 89 ? 21.450 -10.515 -20.603 1.00 83.12 89 GLY A N 1
ATOM 648 C CA . GLY A 1 89 ? 21.989 -9.357 -21.322 1.00 83.12 89 GLY A CA 1
ATOM 649 C C . GLY A 1 89 ? 20.916 -8.388 -21.827 1.00 83.12 89 GLY A C 1
ATOM 650 O O . GLY A 1 89 ? 21.203 -7.523 -22.650 1.00 83.12 89 GLY A O 1
ATOM 651 N N . ALA A 1 90 ? 19.677 -8.532 -21.354 1.00 83.56 90 ALA A N 1
ATOM 652 C CA . ALA A 1 90 ? 18.551 -7.696 -21.725 1.00 83.56 90 ALA A CA 1
ATOM 653 C C . ALA A 1 90 ? 18.332 -6.562 -20.714 1.00 83.56 90 ALA A C 1
ATOM 655 O O . ALA A 1 90 ? 18.652 -6.648 -19.526 1.00 83.56 90 ALA A O 1
ATOM 656 N N . HIS A 1 91 ? 17.726 -5.490 -21.208 1.00 84.56 91 HIS A N 1
ATOM 657 C CA . HIS A 1 91 ? 17.378 -4.310 -20.435 1.00 84.56 91 HIS A CA 1
ATOM 658 C C . HIS A 1 91 ? 15.892 -4.350 -20.065 1.00 84.56 91 HIS A C 1
ATOM 660 O O . HIS A 1 91 ? 15.040 -4.449 -20.946 1.00 84.56 91 HIS A O 1
ATOM 666 N N . ALA A 1 92 ? 15.571 -4.260 -18.775 1.00 81.62 92 ALA A N 1
ATOM 667 C CA . ALA A 1 92 ? 14.205 -4.300 -18.264 1.00 81.62 92 ALA A CA 1
ATOM 668 C C . ALA A 1 92 ? 13.918 -3.110 -17.346 1.00 81.62 92 ALA A C 1
ATOM 670 O O . ALA A 1 92 ? 14.771 -2.652 -16.586 1.00 81.62 92 ALA A O 1
ATOM 671 N N . THR A 1 93 ? 12.701 -2.579 -17.431 1.00 84.81 93 THR A N 1
ATOM 672 C CA . THR A 1 93 ? 12.193 -1.533 -16.536 1.00 84.81 93 THR A CA 1
ATOM 673 C C . THR A 1 93 ? 10.743 -1.829 -16.219 1.00 84.81 93 THR A C 1
ATOM 675 O O . THR A 1 93 ? 9.905 -1.878 -17.114 1.00 84.81 93 THR A O 1
ATOM 678 N N . ILE A 1 94 ? 10.468 -2.012 -14.940 1.00 83.25 94 ILE A N 1
ATOM 679 C CA . ILE A 1 94 ? 9.164 -2.295 -14.371 1.00 83.25 94 ILE A CA 1
ATOM 680 C C . ILE A 1 94 ? 8.759 -1.066 -13.565 1.00 83.25 94 ILE A C 1
ATOM 682 O O . ILE A 1 94 ? 9.528 -0.570 -12.744 1.00 83.25 94 ILE A O 1
ATOM 686 N N . GLN A 1 95 ? 7.560 -0.555 -13.826 1.00 84.69 95 GLN A N 1
ATOM 687 C CA . GLN A 1 95 ? 6.984 0.586 -13.122 1.00 84.69 95 GLN A CA 1
ATOM 688 C C . GLN A 1 95 ? 5.683 0.141 -12.467 1.00 84.69 95 GLN A C 1
ATOM 690 O O . GLN A 1 95 ? 4.827 -0.449 -13.126 1.00 84.69 95 GLN A O 1
ATOM 695 N N . HIS A 1 96 ? 5.534 0.425 -11.178 1.00 82.88 96 HIS A N 1
ATOM 696 C CA . HIS A 1 96 ? 4.342 0.099 -10.410 1.00 82.88 96 HIS A CA 1
ATOM 697 C C . HIS A 1 96 ? 3.935 1.289 -9.541 1.00 82.88 96 HIS A C 1
ATOM 699 O O . HIS A 1 96 ? 4.770 1.894 -8.875 1.00 82.88 96 HIS A O 1
ATOM 705 N N . SER A 1 97 ? 2.650 1.631 -9.558 1.00 82.31 97 SER A N 1
ATOM 706 C CA . SER A 1 97 ? 2.068 2.683 -8.726 1.00 82.31 97 SER A CA 1
ATOM 707 C C . SER A 1 97 ? 0.839 2.116 -8.037 1.00 82.31 97 SER A C 1
ATOM 709 O O . SER A 1 97 ? -0.082 1.656 -8.710 1.00 82.31 97 SER A O 1
ATOM 711 N N . GLN A 1 98 ? 0.804 2.193 -6.713 1.00 78.56 98 GLN A N 1
ATOM 712 C CA . GLN A 1 98 ? -0.318 1.748 -5.899 1.00 78.56 98 GLN A CA 1
ATOM 713 C C . GLN A 1 98 ? -0.783 2.894 -5.000 1.00 78.56 98 GLN A C 1
ATOM 715 O O . GL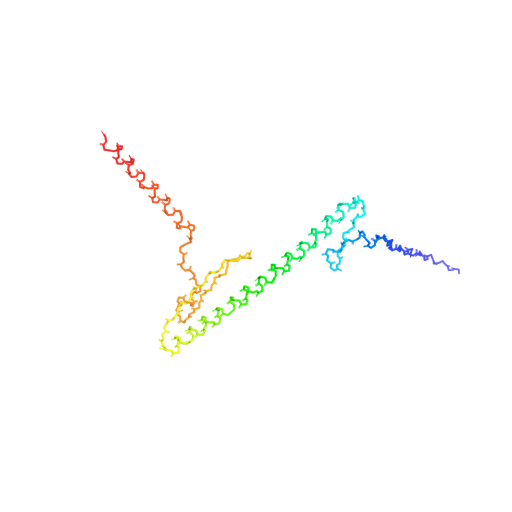N A 1 98 ? 0.018 3.520 -4.311 1.00 78.56 98 GLN A O 1
ATOM 720 N N . THR A 1 99 ? -2.086 3.166 -4.998 1.00 77.25 99 THR A N 1
ATOM 721 C CA . THR A 1 99 ? -2.704 4.125 -4.075 1.00 77.25 99 THR A CA 1
ATOM 722 C C . THR A 1 99 ? -3.391 3.350 -2.959 1.00 77.25 99 THR A C 1
ATOM 724 O O . THR A 1 99 ? -4.261 2.527 -3.229 1.00 77.25 99 THR A O 1
ATOM 727 N N . SER A 1 100 ? -3.010 3.623 -1.715 1.00 74.81 100 SER A N 1
ATOM 728 C CA . SER A 1 100 ? -3.579 3.032 -0.502 1.00 74.81 100 SER A CA 1
ATOM 729 C C . SER A 1 100 ? -4.181 4.116 0.400 1.00 74.81 100 SER A C 1
ATOM 731 O O . SER A 1 100 ? -3.997 5.311 0.164 1.00 74.81 100 SER A O 1
ATOM 733 N N . ALA A 1 101 ? -4.880 3.710 1.465 1.00 64.81 101 ALA A N 1
ATOM 734 C CA . ALA A 1 101 ? -5.488 4.638 2.426 1.00 64.81 101 ALA A CA 1
ATOM 735 C C . ALA A 1 101 ? -4.467 5.545 3.146 1.00 64.81 101 ALA A C 1
ATOM 737 O O . ALA A 1 101 ? -4.841 6.602 3.645 1.00 64.81 101 ALA A O 1
ATOM 738 N N . ILE A 1 102 ? -3.192 5.145 3.187 1.00 67.44 102 ILE A N 1
ATOM 739 C CA . ILE A 1 102 ? -2.100 5.905 3.813 1.00 67.44 102 ILE A CA 1
ATOM 740 C C . ILE A 1 102 ? -1.317 6.774 2.816 1.00 67.44 102 ILE A C 1
ATOM 742 O O . ILE A 1 102 ? -0.548 7.635 3.237 1.00 67.44 102 ILE A O 1
ATOM 746 N N . GLY A 1 103 ? -1.502 6.579 1.506 1.00 70.62 103 GLY A N 1
ATOM 747 C CA . GLY A 1 103 ? -0.805 7.354 0.481 1.00 70.62 103 GLY A CA 1
ATOM 748 C C . GLY A 1 103 ? -0.552 6.601 -0.825 1.00 70.62 103 GLY A C 1
ATOM 749 O O . GLY A 1 103 ? -0.974 5.458 -1.011 1.00 70.62 103 GLY A O 1
ATOM 750 N N . LYS A 1 104 ? 0.150 7.271 -1.745 1.00 78.25 104 LYS A N 1
ATOM 751 C CA . LYS A 1 104 ? 0.570 6.721 -3.039 1.00 78.25 104 LYS A CA 1
ATOM 752 C C . LYS A 1 104 ? 2.004 6.199 -2.945 1.00 78.25 104 LYS A C 1
ATOM 754 O O . LYS A 1 104 ? 2.906 6.953 -2.590 1.00 78.25 104 LYS A O 1
ATOM 759 N N . THR A 1 105 ? 2.207 4.939 -3.307 1.00 79.50 105 THR A N 1
ATOM 760 C CA . THR A 1 105 ? 3.518 4.297 -3.400 1.00 79.50 105 THR A CA 1
ATOM 761 C C . THR A 1 105 ? 3.864 4.074 -4.863 1.00 79.50 105 THR A C 1
ATOM 763 O O . THR A 1 105 ? 3.112 3.451 -5.609 1.00 79.50 105 THR A O 1
ATOM 766 N N . GLU A 1 106 ? 5.016 4.588 -5.268 1.00 80.62 106 GLU A N 1
ATOM 767 C CA . GLU A 1 106 ? 5.544 4.510 -6.625 1.00 80.62 106 GLU A CA 1
ATOM 768 C C . GLU A 1 106 ? 6.880 3.772 -6.595 1.00 80.62 106 GLU A C 1
ATOM 770 O O . GLU A 1 106 ? 7.767 4.112 -5.814 1.00 80.62 106 GLU A O 1
ATOM 775 N N . VAL A 1 107 ? 7.024 2.749 -7.436 1.00 83.94 107 VAL A N 1
ATOM 776 C CA . VAL A 1 107 ? 8.224 1.915 -7.503 1.00 83.94 107 VAL A CA 1
ATOM 777 C C . VAL A 1 107 ? 8.646 1.750 -8.958 1.00 83.94 107 VAL A C 1
ATOM 779 O O . VAL A 1 107 ? 7.844 1.385 -9.819 1.00 83.94 107 VAL A O 1
ATOM 782 N N . VAL A 1 108 ? 9.926 2.001 -9.225 1.00 84.75 108 VAL A N 1
ATOM 783 C CA . VAL A 1 108 ? 10.574 1.737 -10.511 1.00 84.75 108 VAL A CA 1
ATOM 784 C C . VAL A 1 108 ? 11.738 0.778 -10.271 1.00 84.75 108 VAL A C 1
ATOM 786 O O . VAL A 1 108 ? 12.638 1.090 -9.498 1.00 84.75 108 VAL A O 1
ATOM 789 N N . ILE A 1 109 ? 11.719 -0.386 -10.920 1.00 84.06 109 ILE A N 1
ATOM 790 C CA . ILE A 1 109 ? 12.757 -1.422 -10.811 1.00 84.06 109 ILE A CA 1
ATOM 791 C C . ILE A 1 109 ? 13.293 -1.702 -12.207 1.00 84.06 109 ILE A C 1
ATOM 793 O O . ILE A 1 109 ? 12.527 -1.875 -13.149 1.00 84.06 109 ILE A O 1
ATOM 797 N N . GLY A 1 110 ? 14.606 -1.747 -12.376 1.00 85.94 110 GLY A N 1
ATOM 798 C CA . GLY A 1 110 ? 15.185 -2.042 -13.677 1.00 85.94 110 GLY A CA 1
ATOM 799 C C . GLY A 1 110 ? 16.692 -1.879 -13.709 1.00 85.94 110 GLY A C 1
ATOM 800 O O . GLY A 1 110 ? 17.272 -1.210 -12.860 1.00 85.94 110 GLY A O 1
ATOM 801 N N . ASN A 1 111 ? 17.316 -2.458 -14.729 1.00 83.75 111 ASN A N 1
ATOM 802 C CA . ASN A 1 111 ? 18.748 -2.327 -15.015 1.00 83.75 111 ASN A CA 1
ATOM 803 C C . ASN A 1 111 ? 19.025 -1.303 -16.136 1.00 83.75 111 ASN A C 1
ATOM 805 O O . ASN A 1 111 ? 20.056 -1.364 -16.803 1.00 83.75 111 ASN A O 1
ATOM 809 N N . THR A 1 112 ? 18.082 -0.392 -16.388 1.00 83.31 112 THR A N 1
ATOM 810 C CA . THR A 1 112 ? 18.222 0.681 -17.381 1.00 83.31 112 THR A CA 1
ATOM 811 C C . THR A 1 112 ? 18.526 2.010 -16.707 1.00 83.31 112 THR A C 1
ATOM 813 O O . THR A 1 112 ? 18.188 2.227 -15.543 1.00 83.31 112 THR A O 1
ATOM 816 N N . GLU A 1 113 ? 19.076 2.955 -17.466 1.00 75.88 113 GLU A N 1
ATOM 817 C CA . GLU A 1 113 ? 19.278 4.338 -17.013 1.00 75.88 113 GLU A CA 1
ATOM 818 C C . GLU A 1 113 ? 17.963 5.005 -16.580 1.00 75.88 113 GLU A C 1
ATOM 820 O O . GLU A 1 113 ? 17.932 5.788 -15.634 1.00 75.88 113 GLU A O 1
ATOM 825 N N . ARG A 1 114 ? 16.842 4.647 -17.223 1.00 72.50 114 ARG A N 1
ATOM 826 C CA . ARG A 1 114 ? 15.504 5.130 -16.851 1.00 72.50 114 ARG A CA 1
ATOM 827 C C . ARG A 1 114 ? 15.081 4.632 -15.469 1.00 72.50 114 ARG A C 1
ATOM 829 O O . ARG A 1 114 ? 14.443 5.381 -14.735 1.00 72.50 114 ARG A O 1
ATOM 836 N N . ALA A 1 115 ? 15.423 3.393 -15.121 1.00 75.94 115 ALA A N 1
ATOM 837 C CA . ALA A 1 115 ? 15.190 2.867 -13.782 1.00 75.94 115 ALA A CA 1
ATOM 838 C C . ALA A 1 115 ? 16.128 3.511 -12.750 1.00 75.94 115 ALA A C 1
ATOM 840 O O . ALA A 1 115 ? 15.669 3.887 -11.675 1.00 75.94 115 ALA A O 1
ATOM 841 N N . ALA A 1 116 ? 17.398 3.738 -13.108 1.00 71.62 116 ALA A N 1
ATOM 842 C CA . ALA A 1 116 ? 18.365 4.445 -12.263 1.00 71.62 116 ALA A CA 1
ATOM 843 C C . ALA A 1 116 ? 17.958 5.903 -11.979 1.00 71.62 116 ALA A C 1
ATOM 845 O O . ALA A 1 116 ? 18.195 6.415 -10.889 1.00 71.62 116 ALA A O 1
ATOM 846 N N . ALA A 1 117 ? 17.294 6.561 -12.933 1.00 77.62 117 ALA A N 1
ATOM 847 C CA . ALA A 1 117 ? 16.746 7.900 -12.746 1.00 77.62 117 ALA A CA 1
ATOM 848 C C . ALA A 1 117 ? 15.580 7.947 -11.739 1.00 77.62 117 ALA A C 1
ATOM 850 O O . ALA A 1 117 ? 15.216 9.038 -11.305 1.00 77.62 117 ALA A O 1
ATOM 851 N N . GLY A 1 118 ? 14.975 6.802 -11.389 1.00 66.19 118 GLY A N 1
ATOM 852 C CA . GLY A 1 118 ? 13.976 6.663 -10.321 1.00 66.19 118 GLY A CA 1
ATOM 853 C C . GLY A 1 118 ? 12.681 7.462 -10.504 1.00 66.19 118 GLY A C 1
ATOM 854 O O . GLY A 1 118 ? 11.896 7.575 -9.568 1.00 66.19 118 GLY A O 1
ATOM 855 N N . ARG A 1 119 ? 12.448 8.062 -11.678 1.00 65.31 119 ARG A N 1
ATOM 856 C CA . ARG A 1 119 ? 11.367 9.035 -11.884 1.00 65.31 119 ARG A CA 1
ATOM 857 C C . ARG A 1 119 ? 10.292 8.515 -12.825 1.00 65.31 119 ARG A C 1
ATOM 859 O O . ARG A 1 119 ? 10.564 8.157 -13.972 1.00 65.31 119 ARG A O 1
ATOM 866 N N . PHE A 1 120 ? 9.047 8.613 -12.368 1.00 62.50 120 PHE A N 1
ATOM 867 C CA . PHE A 1 120 ? 7.875 8.629 -13.229 1.00 62.50 120 PHE A CA 1
ATOM 868 C C . PHE A 1 120 ? 7.925 9.892 -14.098 1.00 62.50 120 PHE A C 1
ATOM 870 O O . PHE A 1 120 ? 7.612 10.995 -13.652 1.00 62.50 120 PHE A O 1
ATOM 877 N N . ALA A 1 121 ? 8.321 9.751 -15.362 1.00 55.53 121 ALA A N 1
ATOM 878 C CA . ALA A 1 121 ? 8.063 10.767 -16.379 1.00 55.53 121 ALA A CA 1
ATOM 879 C C . ALA A 1 121 ? 6.599 10.651 -16.839 1.00 55.53 121 ALA A C 1
ATOM 881 O O . ALA A 1 121 ? 6.315 10.345 -17.992 1.00 55.53 121 ALA A O 1
ATOM 882 N N . GLY A 1 122 ? 5.661 10.818 -15.908 1.00 52.72 122 GLY A N 1
ATOM 883 C CA . GLY A 1 122 ? 4.242 10.936 -16.206 1.00 52.72 122 GLY A CA 1
ATOM 884 C C . GLY A 1 122 ? 3.867 12.404 -16.127 1.00 52.72 122 GLY A C 1
ATOM 885 O O . GLY A 1 122 ? 3.975 13.005 -15.059 1.00 52.72 122 GLY A O 1
ATOM 886 N N . PHE A 1 123 ? 3.434 12.996 -17.240 1.00 55.09 123 PHE A N 1
ATOM 887 C CA . PHE A 1 123 ? 2.629 14.213 -17.170 1.00 55.09 123 PHE A CA 1
ATOM 888 C C . PHE A 1 123 ? 1.513 13.953 -16.154 1.00 55.09 123 PHE A C 1
ATOM 890 O O . PHE A 1 123 ? 0.791 12.967 -16.288 1.00 55.09 123 PHE A O 1
ATOM 897 N N . SER A 1 124 ? 1.434 14.760 -15.093 1.00 57.44 124 SER A N 1
ATOM 898 C CA . SER A 1 124 ? 0.482 14.491 -14.017 1.00 57.44 124 SER A CA 1
ATOM 899 C C . SER A 1 124 ? -0.941 14.446 -14.583 1.00 57.44 124 SER A C 1
ATOM 901 O O . SER A 1 124 ? -1.276 15.217 -15.485 1.00 57.44 124 SER A O 1
ATOM 903 N N . GLU A 1 125 ? -1.796 13.566 -14.058 1.00 61.16 125 GLU A N 1
ATOM 904 C CA . GLU A 1 125 ? -3.213 13.488 -14.459 1.00 61.16 125 GLU A CA 1
ATOM 905 C C . GLU A 1 125 ? -3.905 14.857 -14.387 1.00 61.16 125 GLU A C 1
ATOM 907 O O . GLU A 1 125 ? -4.787 15.165 -15.188 1.00 61.16 125 GLU A O 1
ATOM 912 N N . ALA A 1 126 ? -3.450 15.720 -13.472 1.00 61.09 126 ALA A N 1
ATOM 913 C CA . ALA A 1 126 ? -3.858 17.113 -13.401 1.00 61.09 126 ALA A CA 1
ATOM 914 C C . ALA A 1 126 ? -3.571 17.853 -14.717 1.00 61.09 126 ALA A C 1
ATOM 916 O O . ALA A 1 126 ? -4.484 18.429 -15.303 1.00 61.09 126 ALA A O 1
ATOM 917 N N . VAL A 1 127 ? -2.341 17.790 -15.237 1.00 65.38 127 VAL A N 1
ATOM 918 C CA . VAL A 1 127 ? -1.988 18.422 -16.518 1.00 65.38 127 VAL A CA 1
ATOM 919 C C . VAL A 1 127 ? -2.800 17.827 -17.668 1.00 65.38 127 VAL A C 1
ATOM 921 O O . VAL A 1 127 ? -3.286 18.579 -18.509 1.00 65.38 127 VAL A O 1
ATOM 924 N N . GLN A 1 128 ? -3.035 16.513 -17.681 1.00 69.88 128 GLN A N 1
ATOM 925 C CA . GLN A 1 128 ? -3.846 15.869 -18.720 1.00 69.88 128 GLN A CA 1
ATOM 926 C C . GLN A 1 128 ? -5.329 16.290 -18.663 1.00 69.88 128 GLN A C 1
ATOM 928 O O . GLN A 1 128 ? -5.971 16.460 -19.700 1.00 69.88 128 GLN A O 1
ATOM 933 N N . LYS A 1 129 ? -5.880 16.542 -17.471 1.00 72.25 129 LYS A N 1
ATOM 934 C CA . LYS A 1 129 ? -7.236 17.088 -17.313 1.00 72.25 129 LYS A CA 1
ATOM 935 C C . LYS A 1 129 ? -7.327 18.539 -17.788 1.00 72.25 129 LYS A C 1
ATOM 937 O O . LYS A 1 129 ? -8.287 18.903 -18.469 1.00 72.25 129 LYS A O 1
ATOM 942 N N . TYR A 1 130 ? -6.340 19.366 -17.446 1.00 78.56 130 TYR A N 1
ATOM 943 C CA . TYR A 1 130 ? -6.335 20.774 -17.847 1.00 78.56 130 TYR A CA 1
ATOM 944 C C . TYR A 1 130 ? -6.055 20.952 -19.340 1.00 78.56 130 TYR A C 1
ATOM 946 O O . TYR A 1 130 ? -6.638 21.844 -19.948 1.00 78.56 130 TYR A O 1
ATOM 954 N N . ILE A 1 131 ? -5.243 20.091 -19.963 1.00 83.25 131 ILE A N 1
ATOM 955 C CA . ILE A 1 131 ? -4.916 20.232 -21.387 1.00 83.25 131 ILE A CA 1
ATOM 956 C C . ILE A 1 131 ? -6.143 20.031 -22.282 1.00 83.25 131 ILE A C 1
ATOM 958 O O . ILE A 1 131 ? -6.313 20.775 -23.242 1.00 83.25 131 ILE A O 1
ATOM 962 N N . LEU A 1 132 ? -7.053 19.112 -21.932 1.00 79.94 132 LEU A N 1
ATOM 963 C CA . LEU A 1 132 ? -8.312 18.928 -22.665 1.00 79.94 132 LEU A CA 1
ATOM 964 C C . LEU A 1 132 ? -9.220 20.161 -22.561 1.00 79.94 132 LEU A C 1
ATOM 966 O O . LEU A 1 132 ? -9.811 20.577 -23.557 1.00 79.94 132 LEU A O 1
ATOM 970 N N . TRP A 1 133 ? -9.284 20.787 -21.382 1.00 83.31 133 TRP A N 1
ATOM 971 C CA . TRP A 1 133 ? -10.018 22.041 -21.187 1.00 83.31 133 TRP A CA 1
ATOM 972 C C . TRP A 1 133 ? -9.401 23.207 -21.963 1.00 83.31 133 TRP A C 1
ATOM 974 O O . TRP A 1 133 ? -10.128 23.972 -22.593 1.00 83.31 133 TRP A O 1
ATOM 984 N N . ILE A 1 134 ? -8.071 23.324 -21.957 1.00 83.38 134 ILE A N 1
ATOM 985 C CA . ILE A 1 134 ? -7.342 24.366 -22.690 1.00 83.38 134 ILE A CA 1
ATOM 986 C C . ILE A 1 134 ? -7.562 24.207 -24.199 1.00 83.38 134 ILE A C 1
ATOM 988 O O . ILE A 1 134 ? -7.904 25.178 -24.868 1.00 83.38 134 ILE A O 1
ATOM 992 N N . VAL A 1 135 ? -7.435 22.990 -24.737 1.00 87.06 135 VAL A N 1
ATOM 993 C CA . VAL A 1 135 ? -7.675 22.716 -26.163 1.00 87.06 135 VAL A CA 1
ATOM 994 C C . VAL A 1 135 ? -9.128 23.014 -26.544 1.00 87.06 135 VAL A C 1
ATOM 996 O O . VAL A 1 135 ? -9.368 23.650 -27.570 1.00 87.06 135 VAL A O 1
ATOM 999 N N . GLY A 1 136 ? -10.095 22.631 -25.703 1.00 87.38 136 GLY A N 1
ATOM 1000 C CA . GLY A 1 136 ? -11.507 22.957 -25.913 1.00 87.38 136 GLY A CA 1
ATOM 1001 C C . GLY A 1 136 ? -11.774 24.465 -25.936 1.00 87.38 136 GLY A C 1
ATOM 1002 O O . GLY A 1 136 ? -12.446 24.960 -26.839 1.00 87.38 136 GLY A O 1
ATOM 1003 N N . ALA A 1 137 ? -11.197 25.215 -24.994 1.00 87.38 137 ALA A N 1
ATOM 1004 C CA . ALA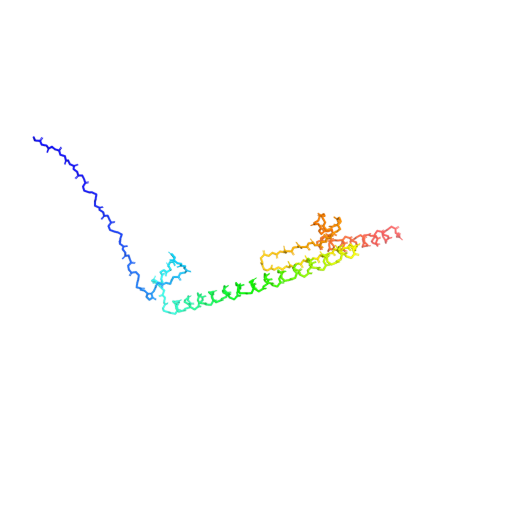 A 1 137 ? -11.337 26.669 -24.935 1.00 87.38 137 ALA A CA 1
ATOM 1005 C C . ALA A 1 137 ? -10.729 27.364 -26.166 1.00 87.38 137 ALA A C 1
ATOM 1007 O O . ALA A 1 137 ? -11.345 28.265 -26.736 1.00 87.38 137 ALA A O 1
ATOM 1008 N N . VAL A 1 138 ? -9.554 26.914 -26.621 1.00 90.00 138 VAL A N 1
ATOM 1009 C CA . VAL A 1 138 ? -8.908 27.444 -27.831 1.00 90.00 138 VAL A CA 1
ATOM 1010 C C . VAL A 1 138 ? -9.745 27.150 -29.077 1.00 90.00 138 VAL A C 1
ATOM 1012 O O . VAL A 1 138 ? -9.949 28.048 -29.889 1.00 90.00 138 VAL A O 1
ATOM 1015 N N . ALA A 1 139 ? -10.288 25.938 -29.218 1.00 86.88 139 ALA A N 1
ATOM 1016 C CA . ALA A 1 139 ? -11.137 25.586 -30.357 1.00 86.88 139 ALA A CA 1
ATOM 1017 C C . ALA A 1 139 ? -12.390 26.476 -30.440 1.00 86.88 139 ALA A C 1
ATOM 1019 O O . ALA A 1 139 ? -12.729 26.973 -31.514 1.00 86.88 139 ALA A O 1
ATOM 1020 N N . VAL A 1 140 ? -13.039 26.744 -29.301 1.00 88.19 140 VAL A N 1
ATOM 1021 C CA . VAL A 1 140 ? -14.201 27.644 -29.230 1.00 88.19 140 VAL A CA 1
ATOM 1022 C C . VAL A 1 140 ? -13.820 29.078 -29.608 1.00 88.19 140 VAL A C 1
ATOM 1024 O O . VAL A 1 140 ? -14.533 29.711 -30.387 1.00 88.19 140 VAL A O 1
ATOM 1027 N N . LEU A 1 141 ? -12.683 29.584 -29.120 1.00 87.12 141 LEU A N 1
ATOM 1028 C CA . LEU A 1 141 ? -12.196 30.923 -29.468 1.00 87.12 141 LEU A CA 1
ATOM 1029 C C . LEU A 1 141 ? -11.870 31.066 -30.958 1.00 87.12 141 LEU A C 1
ATOM 1031 O O . LEU A 1 141 ? -12.184 32.097 -31.546 1.00 87.12 141 LEU A O 1
ATOM 1035 N N . VAL A 1 142 ? -11.286 30.041 -31.584 1.00 87.69 142 VAL A N 1
ATOM 1036 C CA . VAL A 1 142 ? -10.991 30.047 -33.026 1.00 87.69 142 VAL A CA 1
ATOM 1037 C C . VAL A 1 142 ? -12.279 30.068 -33.848 1.00 87.69 142 VAL A C 1
ATOM 1039 O O . VAL A 1 142 ? -12.386 30.856 -34.786 1.00 87.69 142 VAL A O 1
ATOM 1042 N N . ILE A 1 143 ? -13.279 29.261 -33.478 1.00 85.31 143 ILE A N 1
ATOM 1043 C CA . ILE A 1 143 ? -14.578 29.246 -34.166 1.00 85.31 143 ILE A CA 1
ATOM 1044 C C . ILE A 1 143 ? -15.251 30.615 -34.039 1.00 85.31 143 ILE A C 1
ATOM 1046 O O . ILE A 1 143 ? -15.591 31.218 -35.056 1.00 85.31 143 ILE A O 1
ATOM 1050 N N . LEU A 1 144 ? -15.361 31.151 -32.820 1.00 83.38 144 LEU A N 1
ATOM 1051 C CA . LEU A 1 144 ? -15.969 32.461 -32.579 1.00 83.38 144 LEU A CA 1
ATOM 1052 C C . LEU A 1 144 ? -15.222 33.583 -33.314 1.00 83.38 144 LEU A C 1
ATOM 1054 O O . LEU A 1 144 ? -15.848 34.389 -34.003 1.00 83.38 144 LEU A O 1
ATOM 1058 N N . GLY A 1 145 ? -13.889 33.593 -33.245 1.00 79.69 145 GLY A N 1
ATOM 1059 C CA . GLY A 1 145 ? -13.051 34.557 -33.956 1.00 79.69 145 GLY A CA 1
ATOM 1060 C C . GLY A 1 145 ? -13.231 34.487 -35.474 1.00 79.69 145 GLY A C 1
ATOM 1061 O O . GLY A 1 145 ? -13.388 35.521 -36.121 1.00 79.69 145 GLY A O 1
ATOM 1062 N N . SER A 1 146 ? -13.302 33.280 -36.044 1.00 77.69 146 SER A N 1
ATOM 1063 C CA . SER A 1 146 ? -13.532 33.092 -37.483 1.00 77.69 146 SER A CA 1
ATOM 1064 C C . SER A 1 146 ? -14.921 33.563 -37.932 1.00 77.69 146 SER A C 1
ATOM 1066 O O . SER A 1 146 ? -15.051 34.164 -38.994 1.00 77.69 146 SER A O 1
ATOM 1068 N N . THR A 1 147 ? -15.955 33.372 -37.105 1.00 75.81 147 THR A N 1
ATOM 1069 C CA . THR A 1 147 ? -17.324 33.811 -37.425 1.00 75.81 147 THR A CA 1
ATOM 1070 C C . THR A 1 147 ? -17.536 35.318 -37.305 1.00 75.81 147 THR A C 1
ATOM 1072 O O . THR A 1 147 ? -18.397 35.862 -37.991 1.00 75.81 147 THR A O 1
ATOM 1075 N N . VAL A 1 148 ? -16.762 36.001 -36.457 1.00 73.62 148 VAL A N 1
ATOM 1076 C CA . VAL A 1 148 ? -16.830 37.463 -36.300 1.00 73.62 148 VAL A CA 1
ATOM 1077 C C . VAL A 1 148 ? -16.000 38.176 -37.367 1.00 73.62 148 VAL A C 1
ATOM 1079 O O . VAL A 1 148 ? -16.429 39.208 -37.863 1.00 73.62 148 VAL A O 1
ATOM 1082 N N . MET A 1 149 ? -14.851 37.616 -37.759 1.00 64.06 149 MET A N 1
ATOM 1083 C CA . MET A 1 149 ? -13.998 38.192 -38.809 1.00 64.06 149 MET A CA 1
ATOM 1084 C C . MET A 1 149 ? -14.494 37.877 -40.234 1.00 64.06 149 MET A C 1
ATOM 1086 O O . MET A 1 149 ? -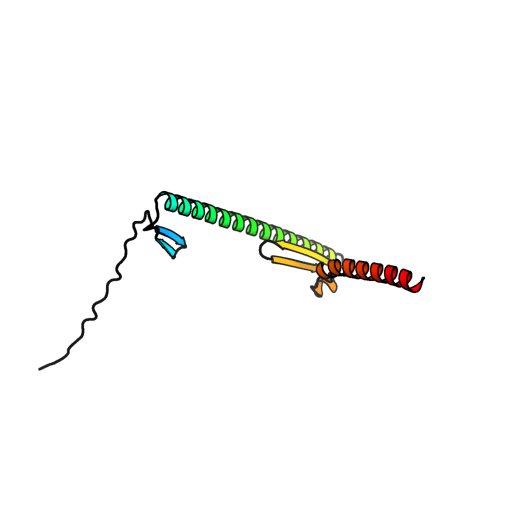14.072 38.519 -41.190 1.00 64.06 149 MET A O 1
ATOM 1090 N N . GLY A 1 150 ? -15.360 36.868 -40.385 1.00 55.50 150 GLY A N 1
ATOM 1091 C CA . GLY A 1 150 ? -15.951 36.452 -41.662 1.00 55.50 150 GLY A CA 1
ATOM 1092 C C . GLY A 1 150 ? -17.312 37.081 -42.003 1.00 55.50 150 GLY A C 1
ATOM 1093 O O . GLY A 1 150 ? -17.928 36.644 -42.974 1.00 55.50 150 GLY A O 1
ATOM 1094 N N . ARG A 1 151 ? -17.802 38.047 -41.214 1.00 49.56 151 ARG A N 1
ATOM 1095 C CA . ARG A 1 151 ? -19.009 38.852 -41.492 1.00 49.56 151 ARG A CA 1
ATOM 1096 C C . ARG A 1 151 ? -18.626 40.271 -41.882 1.00 49.56 151 ARG A C 1
ATOM 1098 O O . ARG A 1 151 ? -19.361 40.836 -42.718 1.00 49.56 151 ARG A O 1
#

pLDDT: mean 74.29, std 13.35, range [41.69, 90.56]

Secondary structure (DSSP, 8-state):
--------------------GGGEEESSSS-EEE-TTS-HHHHHHHHHHHHHHHHHHHHHHHHHHHHHHHHHHHHHHHHHHHHHHHHTT---EEEEEEEETTEEEEEEEESSHHHHTT---PPPHHHHHHHHHHHHHHHHHHHHHHHHHT-

Radius of gyration: 33.28 Å; chains: 1; bounding box: 50×52×116 Å

Sequence (151 aa):
MTENGGRELQSVEPVATTVPAERALSLTQ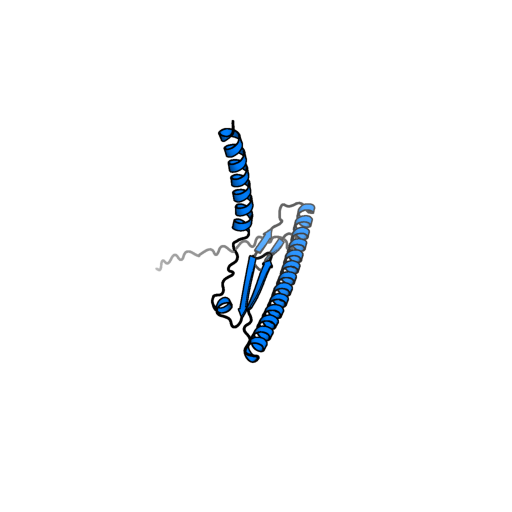TDSLDLSGLSDEQVSLIKRQHADGMVSIQVKAAEMKLDVSALDAALTSFTDQTAKASQAGAHATIQHSQTSAIGKTEVVIGNTERAAAGRFAGFSEAVQKYILWIVGAVAVLVILGSTVMGR